Protein 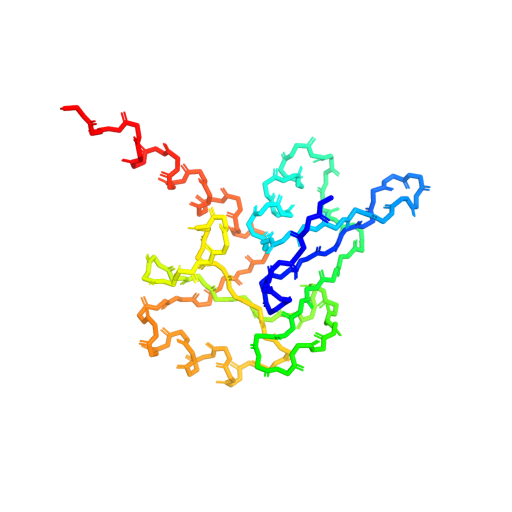AF-A0A1G1JQ85-F1 (afdb_monomer_lite)

Sequence (115 aa):
MIIAEPRFSASLVSGENDVLKFDDIGCAAHYQMNQPGPPERFWVHDFLTEQWVDGKAAFFVYSGNLVTPMGYGLAAFSGRAEAEKFAENEKGRQVSWEETPGILRSKSQLTKGGT

Structure (mmCIF, N/CA/C/O backbone):
data_AF-A0A1G1JQ85-F1
#
_entry.id   AF-A0A1G1JQ85-F1
#
loop_
_atom_site.group_PDB
_atom_site.id
_atom_site.type_symbol
_atom_site.label_atom_id
_atom_site.label_alt_id
_atom_site.label_comp_id
_atom_site.label_asym_id
_atom_site.label_entity_id
_atom_site.label_seq_id
_atom_site.pdbx_PDB_ins_code
_atom_site.Cartn_x
_atom_site.Cartn_y
_atom_site.Cartn_z
_atom_site.occupancy
_atom_site.B_iso_or_equiv
_atom_site.auth_seq_id
_atom_site.auth_comp_id
_atom_site.auth_asym_id
_atom_site.auth_atom_id
_atom_site.pdbx_PDB_model_num
ATOM 1 N N . MET A 1 1 ? 15.959 -10.855 4.508 1.00 62.56 1 MET A N 1
ATOM 2 C CA . MET A 1 1 ? 14.836 -10.062 5.045 1.00 62.56 1 MET A CA 1
ATOM 3 C C . MET A 1 1 ? 13.925 -10.989 5.830 1.00 62.56 1 MET A C 1
ATOM 5 O O . MET A 1 1 ? 13.688 -12.090 5.348 1.00 62.56 1 MET A O 1
ATOM 9 N N . ILE A 1 2 ? 13.492 -10.595 7.029 1.00 81.75 2 ILE A N 1
ATOM 10 C CA . ILE A 1 2 ? 12.559 -11.373 7.859 1.00 81.75 2 ILE A CA 1
ATOM 11 C C . ILE A 1 2 ? 11.190 -10.705 7.737 1.00 81.75 2 ILE A C 1
ATOM 13 O O . ILE A 1 2 ? 11.097 -9.501 7.933 1.00 81.75 2 ILE A O 1
ATOM 17 N N . ILE A 1 3 ? 10.153 -11.472 7.405 1.00 82.75 3 ILE A N 1
ATOM 18 C CA . ILE A 1 3 ? 8.767 -10.993 7.406 1.00 82.75 3 ILE A CA 1
ATOM 19 C C . ILE A 1 3 ? 8.162 -11.408 8.745 1.00 82.75 3 ILE A C 1
ATOM 21 O O . ILE A 1 3 ? 7.927 -12.595 8.965 1.00 82.75 3 ILE A O 1
ATOM 25 N N . ALA A 1 4 ? 7.978 -10.446 9.648 1.00 84.06 4 ALA A N 1
ATOM 26 C CA . ALA A 1 4 ? 7.406 -10.696 10.971 1.00 84.06 4 ALA A CA 1
ATOM 27 C C . ALA A 1 4 ? 5.870 -10.746 10.940 1.00 84.06 4 ALA A C 1
ATOM 29 O O . ALA A 1 4 ? 5.267 -11.537 11.659 1.00 84.06 4 ALA A O 1
ATOM 30 N N . GLU A 1 5 ? 5.248 -9.936 10.078 1.00 91.94 5 GLU A N 1
ATOM 31 C CA . GLU A 1 5 ? 3.793 -9.807 9.969 1.00 91.94 5 GLU A CA 1
ATOM 32 C C . GLU A 1 5 ? 3.360 -9.917 8.498 1.00 91.94 5 GLU A C 1
ATOM 34 O O . GLU A 1 5 ? 3.354 -8.919 7.771 1.00 91.94 5 GLU A O 1
ATOM 39 N N . PRO A 1 6 ? 2.998 -11.126 8.027 1.00 93.19 6 PRO A N 1
ATOM 40 C CA . PRO A 1 6 ? 2.695 -11.377 6.619 1.00 93.19 6 PRO A CA 1
ATOM 41 C C . PRO A 1 6 ? 1.617 -10.463 6.039 1.00 93.19 6 PRO A C 1
ATOM 43 O O . PRO A 1 6 ? 1.761 -10.029 4.904 1.00 93.19 6 PRO A O 1
ATOM 46 N N . ARG A 1 7 ? 0.601 -10.091 6.827 1.00 96.56 7 ARG A N 1
ATOM 47 C CA . ARG A 1 7 ? -0.510 -9.198 6.437 1.00 96.56 7 ARG A CA 1
ATOM 48 C C . ARG A 1 7 ? -0.103 -7.809 5.932 1.00 96.56 7 ARG A C 1
ATOM 50 O O . ARG A 1 7 ? -0.906 -7.140 5.293 1.00 96.56 7 ARG A O 1
ATOM 57 N N . PHE A 1 8 ? 1.117 -7.368 6.236 1.00 97.06 8 PHE A N 1
ATOM 58 C CA . PHE A 1 8 ? 1.677 -6.106 5.745 1.00 97.06 8 PHE A CA 1
ATOM 59 C C . PHE A 1 8 ? 2.727 -6.312 4.667 1.00 97.06 8 PHE A C 1
ATOM 61 O O . PHE A 1 8 ? 3.246 -5.341 4.132 1.00 97.06 8 PHE A O 1
ATOM 68 N N . SER A 1 9 ? 3.069 -7.553 4.350 1.00 96.44 9 SER A N 1
ATOM 69 C CA . SER A 1 9 ? 4.135 -7.836 3.409 1.00 96.44 9 SER A CA 1
ATOM 70 C C . SER A 1 9 ? 3.677 -7.664 1.965 1.00 96.44 9 SER A C 1
ATOM 72 O O . SER A 1 9 ? 2.503 -7.806 1.607 1.00 96.44 9 SER A O 1
ATOM 74 N N . ALA A 1 10 ? 4.649 -7.340 1.126 1.00 97.06 10 ALA A N 1
ATOM 75 C CA . ALA A 1 10 ? 4.459 -7.119 -0.291 1.00 97.06 10 ALA A CA 1
ATOM 76 C C . ALA A 1 10 ? 5.585 -7.784 -1.076 1.00 97.06 10 ALA A C 1
ATOM 78 O O . ALA A 1 10 ? 6.675 -8.049 -0.563 1.00 97.06 10 ALA A O 1
ATOM 79 N N . SER A 1 11 ? 5.334 -8.040 -2.349 1.00 96.38 11 SER A N 1
ATOM 80 C CA . SER A 1 11 ? 6.325 -8.552 -3.276 1.00 96.38 11 SER A CA 1
ATOM 81 C C . SER A 1 11 ? 6.200 -7.850 -4.616 1.00 96.38 11 SER A C 1
ATOM 83 O O . SER A 1 11 ? 5.095 -7.606 -5.087 1.00 96.38 11 SER A O 1
ATOM 85 N N . LEU A 1 12 ? 7.332 -7.528 -5.232 1.00 94.25 12 LEU A N 1
ATOM 86 C CA . LEU A 1 12 ? 7.405 -6.928 -6.561 1.00 94.25 12 LEU A CA 1
ATOM 87 C C . LEU A 1 12 ? 8.295 -7.775 -7.456 1.00 94.25 12 LEU A C 1
ATOM 89 O O . LEU A 1 12 ? 9.297 -8.322 -6.996 1.00 94.25 12 LEU A O 1
ATOM 93 N N . VAL A 1 13 ? 7.959 -7.829 -8.742 1.00 90.88 13 VAL A N 1
ATOM 94 C CA . VAL A 1 13 ? 8.888 -8.309 -9.765 1.00 90.88 13 VAL A CA 1
ATOM 95 C C . VAL A 1 13 ? 9.687 -7.121 -10.279 1.00 90.88 13 VAL A C 1
ATOM 97 O O . VAL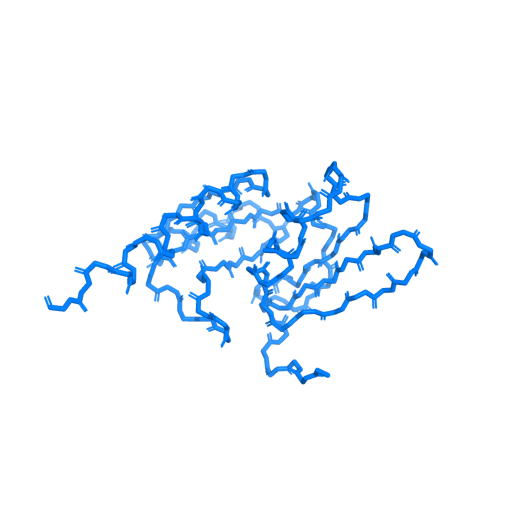 A 1 13 ? 9.106 -6.170 -10.802 1.00 90.88 13 VAL A O 1
ATOM 100 N N . SER A 1 14 ? 11.008 -7.172 -10.145 1.00 82.44 14 SER A N 1
ATOM 101 C CA . SER A 1 14 ? 11.914 -6.194 -10.749 1.00 82.44 14 SER A CA 1
ATOM 102 C C . SER A 1 14 ? 12.496 -6.730 -12.053 1.00 82.44 14 SER A C 1
ATOM 104 O O . SER A 1 14 ? 12.837 -7.909 -12.111 1.00 82.44 14 SER A O 1
ATOM 106 N N . GLY A 1 15 ? 12.657 -5.852 -13.052 1.00 75.06 15 GLY A N 1
ATOM 107 C CA . GLY A 1 15 ? 13.454 -6.056 -14.273 1.00 75.06 15 GLY A CA 1
ATOM 108 C C . GLY A 1 15 ? 13.559 -7.508 -14.751 1.00 75.06 15 GLY A C 1
ATOM 109 O O . GLY A 1 15 ? 12.634 -8.035 -15.362 1.00 75.06 15 GLY A O 1
ATOM 110 N N . GLU A 1 16 ? 14.686 -8.154 -14.442 1.00 68.50 16 GLU A N 1
ATOM 111 C CA . GLU A 1 16 ? 15.088 -9.507 -14.869 1.00 68.50 16 GLU A CA 1
ATOM 112 C C . GLU A 1 16 ? 14.290 -10.668 -14.224 1.00 68.50 16 GLU A C 1
ATOM 114 O O . GLU A 1 16 ? 14.811 -11.763 -14.042 1.00 68.50 16 GLU A O 1
ATOM 119 N N . ASN A 1 17 ? 13.004 -10.469 -13.917 1.00 77.75 17 ASN A N 1
ATOM 120 C CA . ASN A 1 17 ? 12.116 -11.422 -13.228 1.00 77.75 17 ASN A CA 1
ATOM 121 C C . ASN A 1 17 ? 12.504 -11.768 -11.781 1.00 77.75 17 ASN A C 1
ATOM 123 O O . ASN A 1 17 ? 11.955 -12.717 -11.212 1.00 77.75 17 ASN A O 1
ATOM 127 N N . ASP A 1 18 ? 13.377 -10.983 -11.158 1.00 88.50 18 ASP A N 1
ATOM 128 C CA . ASP A 1 18 ? 13.698 -11.166 -9.749 1.00 88.50 18 ASP A CA 1
ATOM 129 C C . ASP A 1 18 ? 12.514 -10.770 -8.867 1.00 88.50 18 ASP A C 1
ATOM 131 O O . ASP A 1 18 ? 11.910 -9.704 -9.017 1.00 88.50 18 ASP A O 1
ATOM 135 N N . VAL A 1 19 ? 12.182 -11.655 -7.927 1.00 91.81 19 VAL A N 1
ATOM 136 C CA . VAL A 1 19 ? 11.097 -11.452 -6.966 1.00 91.81 19 VAL A CA 1
ATOM 137 C C . VAL A 1 19 ? 11.669 -10.830 -5.701 1.00 91.81 19 VAL A C 1
ATOM 139 O O . VAL A 1 19 ? 12.299 -11.499 -4.878 1.00 91.81 19 VAL A O 1
ATOM 142 N N . LEU A 1 20 ? 11.402 -9.543 -5.523 1.00 94.25 20 LEU A N 1
ATOM 143 C CA . LEU A 1 20 ? 11.714 -8.807 -4.308 1.00 94.25 20 LEU A CA 1
ATOM 144 C C . LEU A 1 20 ? 10.584 -8.996 -3.296 1.00 94.25 20 LEU A C 1
ATOM 146 O O . LEU A 1 20 ? 9.405 -8.998 -3.656 1.00 94.25 20 LEU A O 1
ATOM 150 N N . LYS A 1 21 ? 10.940 -9.155 -2.021 1.00 95.25 21 LYS A N 1
ATOM 151 C CA . LYS A 1 21 ? 9.996 -9.288 -0.905 1.00 95.25 21 LYS A CA 1
ATOM 152 C C . LYS A 1 21 ? 10.244 -8.179 0.101 1.00 95.25 21 LYS A C 1
ATOM 154 O O . LYS A 1 21 ? 11.395 -7.847 0.370 1.00 95.25 21 LYS A O 1
ATOM 159 N N . PHE A 1 22 ? 9.164 -7.669 0.666 1.00 95.56 22 PHE A N 1
ATOM 160 C CA . PHE A 1 22 ? 9.139 -6.560 1.604 1.00 95.56 22 PHE A CA 1
ATOM 161 C C . PHE A 1 22 ? 8.277 -6.964 2.797 1.00 95.56 22 PHE A C 1
ATOM 163 O O . PHE A 1 22 ? 7.248 -7.608 2.622 1.00 95.56 22 PHE A O 1
ATOM 170 N N . ASP A 1 23 ? 8.694 -6.601 4.002 1.00 94.44 23 ASP A N 1
ATOM 171 C CA . ASP A 1 23 ? 7.956 -6.830 5.250 1.00 94.44 23 ASP A CA 1
ATOM 172 C C . ASP A 1 23 ? 6.826 -5.817 5.475 1.00 94.44 23 ASP A C 1
ATOM 174 O O . ASP A 1 23 ? 5.989 -6.025 6.348 1.00 94.44 23 ASP A O 1
ATOM 178 N N . ASP A 1 24 ? 6.788 -4.757 4.667 1.00 96.12 24 ASP A N 1
ATOM 179 C CA . ASP A 1 24 ? 5.806 -3.682 4.722 1.00 96.12 24 ASP A CA 1
ATOM 180 C C . ASP A 1 24 ? 5.455 -3.194 3.300 1.00 96.12 24 ASP A C 1
ATOM 182 O O . ASP A 1 24 ? 6.338 -2.980 2.460 1.00 96.12 24 ASP A O 1
ATOM 186 N N . ILE A 1 25 ? 4.167 -2.977 3.021 1.00 96.88 25 ILE A N 1
ATOM 187 C CA . ILE A 1 25 ? 3.659 -2.435 1.750 1.00 96.88 25 ILE A CA 1
ATOM 188 C C . ILE A 1 25 ? 4.300 -1.073 1.447 1.00 96.88 25 ILE A C 1
ATOM 190 O O . ILE A 1 25 ? 4.595 -0.760 0.292 1.00 96.88 25 ILE A O 1
ATOM 194 N N . GLY A 1 26 ? 4.570 -0.262 2.469 1.00 95.25 26 GLY A N 1
ATOM 195 C CA . GLY A 1 26 ? 5.229 1.024 2.297 1.00 95.25 26 GLY A CA 1
ATOM 196 C C . GLY A 1 26 ? 6.685 0.909 1.843 1.00 95.25 26 GLY A C 1
ATOM 197 O O . GLY A 1 26 ? 7.132 1.751 1.066 1.00 95.25 26 GLY A O 1
ATOM 198 N N . CYS A 1 27 ? 7.407 -0.150 2.228 1.00 94.75 27 CYS A N 1
ATOM 199 C CA . CYS A 1 27 ? 8.747 -0.432 1.697 1.00 94.75 27 CYS A CA 1
ATOM 200 C C . CYS A 1 27 ? 8.694 -0.738 0.197 1.00 94.75 27 CYS A C 1
ATOM 202 O O . CYS A 1 27 ? 9.498 -0.212 -0.573 1.00 94.75 27 CYS A O 1
ATOM 204 N N . ALA A 1 28 ? 7.719 -1.547 -0.220 1.00 94.88 28 ALA A N 1
ATOM 205 C CA . ALA A 1 28 ? 7.458 -1.867 -1.620 1.00 94.88 28 ALA A CA 1
ATOM 206 C C . ALA A 1 28 ? 7.128 -0.606 -2.443 1.00 94.88 28 ALA A C 1
ATOM 208 O O . ALA A 1 28 ? 7.742 -0.358 -3.484 1.00 94.88 28 ALA A O 1
ATOM 209 N N . ALA A 1 29 ? 6.221 0.237 -1.944 1.00 94.50 29 ALA A N 1
ATOM 210 C CA . ALA A 1 29 ? 5.883 1.509 -2.577 1.00 94.50 29 ALA A CA 1
ATOM 211 C C . ALA A 1 29 ? 7.092 2.461 -2.639 1.00 94.50 29 ALA A C 1
ATOM 213 O O . ALA A 1 29 ? 7.355 3.063 -3.679 1.00 94.50 29 ALA A O 1
ATOM 214 N N . HIS A 1 30 ? 7.882 2.554 -1.563 1.00 93.62 30 HIS A N 1
ATOM 215 C CA . HIS A 1 30 ? 9.091 3.378 -1.527 1.00 93.62 30 HIS A CA 1
ATOM 216 C C . HIS A 1 30 ? 10.153 2.909 -2.528 1.00 93.62 30 HIS A C 1
ATOM 218 O O . HIS A 1 30 ? 10.769 3.729 -3.209 1.00 93.62 30 HIS A O 1
ATOM 224 N N . TYR A 1 31 ? 10.356 1.595 -2.650 1.00 92.69 31 TYR A N 1
ATOM 225 C CA . TYR A 1 31 ? 11.243 1.017 -3.655 1.00 92.69 31 TYR A CA 1
ATOM 226 C C . TYR A 1 31 ? 10.789 1.398 -5.070 1.00 92.69 31 TYR A C 1
ATOM 228 O O . TYR A 1 31 ? 11.594 1.909 -5.853 1.00 92.69 31 TYR A O 1
ATOM 236 N N . GLN A 1 32 ? 9.495 1.235 -5.367 1.00 91.94 32 GLN A N 1
ATOM 237 C CA . GLN A 1 32 ? 8.920 1.532 -6.679 1.00 91.94 32 GLN A CA 1
ATOM 238 C C . GLN A 1 32 ? 9.080 3.002 -7.092 1.00 91.94 32 GLN A C 1
ATOM 240 O O . GLN A 1 32 ? 9.247 3.284 -8.274 1.00 91.94 32 GLN A O 1
ATOM 245 N N . MET A 1 33 ? 9.092 3.947 -6.145 1.00 90.38 33 MET A N 1
ATOM 246 C CA . MET A 1 33 ? 9.308 5.374 -6.439 1.00 90.38 33 MET A CA 1
ATOM 247 C C . MET A 1 33 ? 10.651 5.678 -7.116 1.00 90.38 33 MET A C 1
ATOM 249 O O . MET A 1 33 ? 10.790 6.737 -7.727 1.00 90.38 33 MET A O 1
ATOM 253 N N . ASN A 1 34 ? 11.636 4.789 -6.973 1.00 89.94 34 ASN A N 1
ATOM 254 C CA . ASN A 1 34 ? 12.965 4.926 -7.569 1.00 89.94 34 ASN A CA 1
ATOM 255 C C . ASN A 1 34 ? 13.129 4.083 -8.845 1.00 89.94 34 ASN A C 1
ATOM 257 O O . ASN A 1 34 ? 14.225 4.027 -9.398 1.00 89.94 34 ASN A O 1
ATOM 261 N N . GLN A 1 35 ? 12.061 3.422 -9.299 1.00 90.12 35 GLN A N 1
ATOM 262 C CA . GLN A 1 35 ? 12.037 2.626 -10.522 1.00 90.12 35 GLN A CA 1
ATOM 263 C C . GLN A 1 35 ? 11.318 3.387 -11.648 1.00 90.12 35 GLN A C 1
ATOM 265 O O . GLN A 1 35 ? 10.441 4.214 -11.383 1.00 90.12 35 GLN A O 1
ATOM 270 N N . PRO A 1 36 ? 11.669 3.135 -12.919 1.00 87.62 36 PRO A N 1
ATOM 271 C CA . PRO A 1 36 ? 10.941 3.705 -14.044 1.00 87.62 36 PRO A CA 1
ATOM 272 C C . PRO A 1 36 ? 9.538 3.089 -14.157 1.00 87.62 36 PRO A C 1
ATOM 274 O O . PRO A 1 36 ? 9.385 1.872 -14.208 1.00 87.62 36 PRO A O 1
ATOM 277 N N . GLY A 1 37 ? 8.517 3.942 -14.266 1.00 87.12 37 GLY A N 1
ATOM 278 C CA . GLY A 1 37 ? 7.134 3.517 -14.500 1.00 87.12 37 GLY A CA 1
ATOM 279 C C . GLY A 1 37 ? 6.447 2.852 -13.294 1.00 87.12 37 GLY A C 1
ATOM 280 O O . GLY A 1 37 ? 6.993 2.825 -12.190 1.00 87.12 37 GLY A O 1
ATOM 281 N N . PRO A 1 38 ? 5.205 2.365 -13.474 1.00 86.69 38 PRO A N 1
ATOM 282 C CA . PRO A 1 38 ? 4.493 1.581 -12.468 1.00 86.69 38 PRO A CA 1
ATOM 283 C C . PRO A 1 38 ? 5.016 0.133 -12.410 1.00 86.69 38 PRO A C 1
ATOM 285 O O . PRO A 1 38 ? 5.597 -0.351 -13.383 1.00 86.69 38 PRO A O 1
ATOM 288 N N . PRO A 1 39 ? 4.777 -0.595 -11.307 1.00 89.00 39 PRO A N 1
ATOM 289 C CA . PRO A 1 39 ? 5.183 -1.989 -11.209 1.00 89.00 39 PRO A CA 1
ATOM 290 C C . PRO A 1 39 ? 4.399 -2.849 -12.203 1.00 89.00 39 PRO A C 1
ATOM 292 O O . PRO A 1 39 ? 3.165 -2.829 -12.234 1.00 89.00 39 PRO A O 1
ATOM 295 N N . GLU A 1 40 ? 5.107 -3.651 -13.000 1.00 87.50 40 GLU A N 1
ATOM 296 C CA . GLU A 1 40 ? 4.455 -4.559 -13.948 1.00 87.50 40 GLU A CA 1
ATOM 297 C C . GLU A 1 40 ? 3.650 -5.638 -13.226 1.00 87.50 40 GLU A C 1
ATOM 299 O O . GLU A 1 40 ? 2.508 -5.915 -13.602 1.00 87.50 40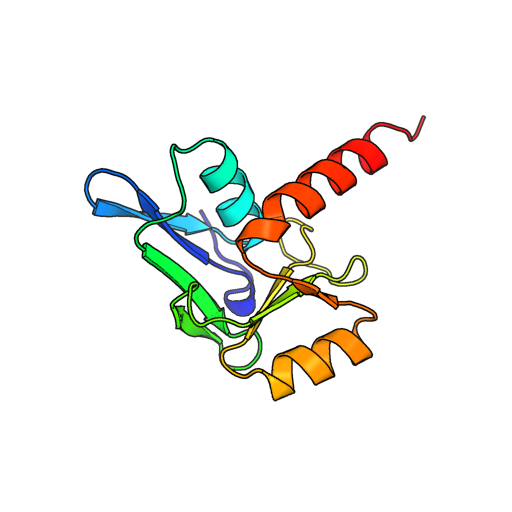 GLU A O 1
ATOM 304 N N . ARG A 1 41 ? 4.238 -6.225 -12.179 1.00 92.25 41 ARG A N 1
ATOM 305 C CA . ARG A 1 41 ? 3.646 -7.270 -11.344 1.00 92.25 41 ARG A CA 1
ATOM 306 C C . ARG A 1 41 ? 4.061 -7.065 -9.897 1.00 92.25 41 ARG A C 1
ATOM 308 O O . ARG A 1 41 ? 5.250 -6.953 -9.593 1.00 92.25 41 ARG A O 1
ATOM 315 N N . PHE A 1 42 ? 3.073 -7.039 -9.019 1.00 96.19 42 PHE A N 1
ATOM 316 C CA . PHE A 1 42 ? 3.284 -6.995 -7.587 1.00 96.19 42 PHE A CA 1
ATOM 317 C C . PHE A 1 42 ? 2.118 -7.664 -6.875 1.00 96.19 42 PHE A C 1
ATOM 319 O O . PHE A 1 42 ? 0.998 -7.704 -7.384 1.00 96.19 42 PHE A O 1
ATOM 326 N N . TRP A 1 43 ? 2.405 -8.189 -5.695 1.00 97.75 43 TRP A N 1
ATOM 327 C CA . TRP A 1 43 ? 1.432 -8.825 -4.832 1.00 97.75 43 TRP A CA 1
ATOM 328 C C . TRP A 1 43 ? 1.550 -8.264 -3.434 1.00 97.75 43 TRP A C 1
ATOM 330 O O . TRP A 1 43 ? 2.625 -7.870 -2.981 1.00 97.75 43 TRP A O 1
ATOM 340 N N . VAL A 1 44 ? 0.426 -8.260 -2.748 1.00 98.12 44 VAL A N 1
ATOM 341 C CA . VAL A 1 44 ? 0.313 -7.854 -1.354 1.00 98.12 44 VAL A CA 1
ATOM 342 C C . VAL A 1 44 ? -0.491 -8.905 -0.625 1.00 98.12 44 VAL A C 1
ATOM 344 O O . VAL A 1 44 ? -1.326 -9.582 -1.228 1.00 98.12 44 VAL A O 1
ATOM 347 N N . HIS A 1 45 ? -0.227 -9.077 0.658 1.00 98.38 45 HIS A N 1
ATOM 348 C CA . HIS A 1 45 ? -1.098 -9.907 1.467 1.00 98.38 45 HIS A CA 1
ATOM 349 C C . HIS A 1 45 ? -2.383 -9.160 1.814 1.00 98.38 45 HIS A C 1
ATOM 351 O O . HIS A 1 45 ? -2.362 -7.989 2.186 1.00 98.38 45 HIS A O 1
ATOM 357 N N . ASP A 1 46 ? -3.502 -9.867 1.712 1.00 98.25 46 ASP A N 1
ATOM 358 C CA . ASP A 1 46 ? -4.762 -9.433 2.295 1.00 98.25 46 ASP A CA 1
ATOM 359 C C . ASP A 1 46 ? -4.628 -9.357 3.820 1.00 98.25 46 ASP A C 1
ATOM 361 O O . ASP A 1 46 ? -4.148 -10.290 4.470 1.00 98.25 46 ASP A O 1
ATOM 365 N N . PHE A 1 47 ? -5.074 -8.244 4.391 1.00 98.00 47 PHE A N 1
ATOM 366 C CA . PHE A 1 47 ? -4.875 -7.926 5.797 1.00 98.00 47 PHE A CA 1
ATOM 367 C C . PHE A 1 47 ? -5.576 -8.909 6.749 1.00 98.00 47 PHE A C 1
ATOM 369 O O . PHE A 1 47 ? -5.121 -9.111 7.876 1.00 98.00 47 PHE A O 1
ATOM 376 N N . LEU A 1 48 ? -6.688 -9.514 6.315 1.00 96.88 48 LEU A N 1
ATOM 377 C CA . LEU A 1 48 ? -7.517 -10.389 7.146 1.00 96.88 48 LEU A CA 1
ATOM 378 C C . LEU A 1 48 ? -7.165 -11.864 6.965 1.00 96.88 48 LEU A C 1
ATOM 380 O O . LEU A 1 48 ? -7.135 -12.621 7.933 1.00 96.88 48 LEU A O 1
ATOM 384 N N . THR A 1 49 ? -6.947 -12.276 5.721 1.00 97.25 49 THR A N 1
ATOM 385 C CA . THR A 1 49 ? -6.799 -13.685 5.337 1.00 97.25 49 THR A CA 1
ATOM 386 C C . THR A 1 49 ? -5.352 -14.104 5.132 1.00 97.25 49 THR A C 1
ATOM 388 O O . THR A 1 49 ? -5.081 -15.300 5.030 1.00 97.25 49 THR A O 1
ATOM 391 N N . GLU A 1 50 ? -4.433 -13.140 5.032 1.00 96.56 50 GLU A N 1
ATOM 392 C CA . GLU A 1 50 ? -3.025 -13.369 4.709 1.00 96.56 50 GLU A CA 1
ATOM 393 C C . GLU A 1 50 ? -2.850 -14.162 3.399 1.00 96.56 50 GLU A C 1
ATOM 395 O O . GLU A 1 50 ? -1.841 -14.831 3.193 1.00 96.56 50 GLU A O 1
ATOM 400 N N . GLN A 1 51 ? -3.803 -14.075 2.469 1.00 97.19 51 GLN A N 1
ATOM 401 C CA . GLN A 1 51 ? -3.650 -14.604 1.113 1.00 97.19 51 GLN A CA 1
ATOM 402 C C . GLN A 1 51 ? -2.950 -13.587 0.215 1.00 97.19 51 GLN A C 1
ATOM 404 O O . GLN A 1 51 ? -3.113 -12.382 0.391 1.00 97.19 51 GLN A O 1
ATOM 409 N N . TRP A 1 52 ? -2.197 -14.069 -0.772 1.00 97.12 52 TRP A N 1
ATOM 410 C CA . TRP A 1 52 ? -1.622 -13.200 -1.795 1.00 97.12 52 TRP A CA 1
ATOM 411 C C . TRP A 1 52 ? -2.712 -12.671 -2.726 1.00 97.12 52 TRP A C 1
ATOM 413 O O . TRP A 1 52 ? -3.482 -13.440 -3.301 1.00 97.12 52 TRP A O 1
ATOM 423 N N . VAL A 1 53 ? -2.728 -11.357 -2.913 1.00 97.81 53 VAL A N 1
ATOM 424 C CA . VAL A 1 53 ? -3.635 -10.635 -3.807 1.00 97.81 53 VAL A CA 1
ATOM 425 C C . VAL A 1 53 ? -2.799 -9.914 -4.854 1.00 97.81 53 VAL A C 1
ATOM 427 O O . VAL A 1 53 ? -1.740 -9.369 -4.534 1.00 97.81 53 VAL A O 1
ATOM 430 N N . ASP A 1 54 ? -3.256 -9.913 -6.109 1.00 97.31 54 ASP A N 1
ATOM 431 C CA . ASP A 1 54 ? -2.678 -9.040 -7.134 1.00 97.31 54 ASP A CA 1
ATOM 432 C C . ASP A 1 54 ? -2.822 -7.590 -6.668 1.00 97.31 54 ASP A C 1
ATOM 434 O O . ASP A 1 54 ? -3.931 -7.107 -6.429 1.00 97.31 54 ASP A O 1
ATOM 438 N N . GLY A 1 55 ? -1.699 -6.892 -6.527 1.00 96.25 55 GLY A N 1
ATOM 439 C CA . GLY A 1 55 ? -1.689 -5.538 -6.001 1.00 96.25 55 GLY A CA 1
ATOM 440 C C . GLY A 1 55 ? -2.464 -4.539 -6.864 1.00 96.25 55 GLY A C 1
ATOM 441 O O . GLY A 1 55 ? -2.927 -3.531 -6.340 1.00 96.25 55 GLY A O 1
ATOM 442 N N . LYS A 1 56 ? -2.680 -4.825 -8.157 1.00 94.88 56 LYS A N 1
ATOM 443 C CA . LYS A 1 56 ? -3.534 -4.006 -9.036 1.00 94.88 56 LYS A CA 1
ATOM 444 C C . LYS A 1 56 ? -5.026 -4.196 -8.766 1.00 94.88 56 LYS A C 1
ATOM 446 O O . LYS A 1 56 ? -5.817 -3.328 -9.120 1.00 94.88 56 LYS A O 1
ATOM 451 N N . ALA A 1 57 ? -5.411 -5.331 -8.185 1.00 96.19 57 ALA A N 1
ATOM 452 C CA . ALA A 1 57 ? -6.790 -5.651 -7.823 1.00 96.19 57 ALA A CA 1
ATOM 453 C C . ALA A 1 57 ? -7.090 -5.396 -6.335 1.00 96.19 57 ALA A C 1
ATOM 455 O O . ALA A 1 57 ? -8.248 -5.460 -5.928 1.00 96.19 57 ALA A O 1
ATOM 456 N N . ALA A 1 58 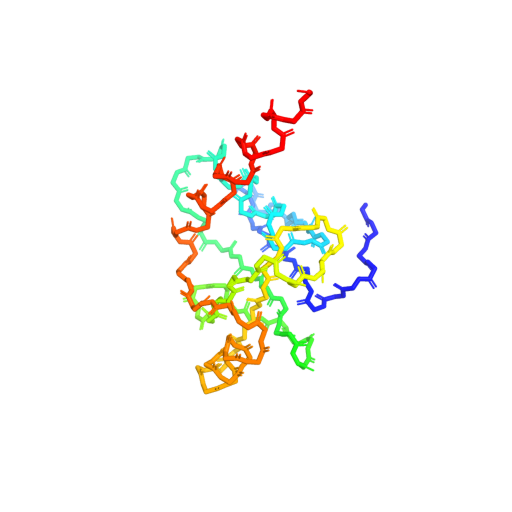? -6.061 -5.132 -5.528 1.00 97.75 58 ALA A N 1
ATOM 457 C CA . ALA A 1 58 ? -6.198 -4.879 -4.104 1.00 97.75 58 ALA A CA 1
ATOM 458 C C . ALA A 1 58 ? -6.756 -3.477 -3.810 1.00 97.75 58 ALA A C 1
ATOM 460 O O . ALA A 1 58 ? -6.487 -2.501 -4.512 1.00 97.75 58 ALA A O 1
ATOM 461 N N . PHE A 1 59 ? -7.489 -3.373 -2.707 1.00 98.12 59 PHE A N 1
ATOM 462 C CA . PHE A 1 59 ? -7.945 -2.123 -2.115 1.00 98.12 59 PHE A CA 1
ATOM 463 C C . PHE A 1 59 ? -6.994 -1.738 -0.983 1.00 98.12 59 PHE A C 1
ATOM 465 O O . PHE A 1 59 ? -6.828 -2.500 -0.029 1.00 98.12 59 PHE A O 1
ATOM 472 N N . PHE A 1 60 ? -6.371 -0.563 -1.068 1.00 98.00 60 PHE A N 1
ATOM 473 C CA . PHE A 1 60 ? -5.438 -0.098 -0.044 1.00 98.00 60 PHE A CA 1
ATOM 474 C C . PHE A 1 60 ? -6.109 0.879 0.907 1.00 98.00 60 PHE A C 1
ATOM 476 O O . PHE A 1 60 ? -6.879 1.750 0.498 1.00 98.00 60 PHE A O 1
ATOM 483 N N . VAL A 1 61 ? -5.764 0.768 2.184 1.00 98.19 61 VAL A N 1
ATOM 484 C CA . VAL A 1 61 ? -6.147 1.723 3.219 1.00 98.19 61 VAL A CA 1
ATOM 485 C C . VAL A 1 61 ? -4.887 2.304 3.826 1.00 98.19 61 VAL A C 1
ATOM 487 O O . VAL A 1 61 ? -3.986 1.572 4.230 1.00 98.19 61 VAL A O 1
ATOM 490 N N . TYR A 1 62 ? -4.851 3.628 3.916 1.00 97.56 62 TYR A N 1
ATOM 491 C CA . TYR A 1 62 ? -3.862 4.345 4.701 1.00 97.56 62 TYR A CA 1
ATOM 492 C C . TYR A 1 62 ? -4.491 4.864 5.992 1.00 97.56 62 TYR A C 1
ATOM 494 O O . TYR A 1 62 ? -5.522 5.540 5.951 1.00 97.56 62 TYR A O 1
ATOM 502 N N . SER A 1 63 ? -3.834 4.624 7.124 1.00 96.19 63 SER A N 1
ATOM 503 C CA . SER A 1 63 ? -4.129 5.304 8.384 1.00 96.19 63 SER A CA 1
ATOM 504 C C . SER A 1 63 ? -2.842 5.666 9.113 1.00 96.19 63 SER A C 1
ATOM 506 O O . SER A 1 63 ? -1.955 4.836 9.286 1.00 96.19 63 SER A O 1
ATOM 508 N N . GLY A 1 64 ? -2.767 6.901 9.614 1.00 92.69 64 GLY A N 1
ATOM 509 C CA . GLY A 1 64 ? -1.672 7.323 10.491 1.00 92.69 64 GLY A CA 1
ATOM 510 C C . GLY A 1 64 ? -1.695 6.657 11.872 1.00 92.69 64 GLY A C 1
ATOM 511 O O . GLY A 1 64 ? -0.685 6.701 12.568 1.00 92.69 64 GLY A O 1
ATOM 512 N N . ASN A 1 65 ? -2.819 6.044 12.262 1.00 92.31 65 ASN A N 1
ATOM 513 C CA . ASN A 1 65 ? -2.952 5.312 13.526 1.00 92.31 65 ASN A CA 1
ATOM 514 C C . ASN A 1 65 ? -2.530 3.843 13.399 1.00 92.31 65 ASN A C 1
ATOM 516 O O . ASN A 1 65 ? -2.286 3.189 14.411 1.00 92.31 65 ASN A O 1
ATOM 520 N N . LEU A 1 66 ? -2.440 3.332 12.168 1.00 94.94 66 LEU A N 1
ATOM 521 C CA . LEU A 1 66 ? -2.113 1.941 11.910 1.00 94.94 66 LEU A CA 1
ATOM 522 C C . LEU A 1 66 ? -0.617 1.698 12.131 1.00 94.94 66 LEU A C 1
ATOM 524 O O . LEU A 1 66 ? 0.237 2.200 11.393 1.00 94.94 66 LEU A O 1
ATOM 528 N N . VAL A 1 67 ? -0.303 0.883 13.136 1.00 94.12 67 VAL A N 1
ATOM 529 C CA . VAL A 1 67 ? 1.056 0.394 13.372 1.00 94.12 67 VAL A CA 1
ATOM 530 C C . VAL A 1 67 ? 1.347 -0.734 12.387 1.00 94.12 67 VAL A C 1
ATOM 532 O O . VAL A 1 67 ? 0.572 -1.672 12.247 1.00 94.12 67 VAL A O 1
ATOM 535 N N . THR A 1 68 ? 2.469 -0.609 11.691 1.00 93.62 68 THR A N 1
ATOM 536 C CA . THR A 1 68 ? 2.963 -1.549 10.674 1.00 93.62 68 THR A CA 1
ATOM 537 C C . THR A 1 68 ? 4.455 -1.783 10.927 1.00 93.62 68 THR A C 1
ATOM 539 O O . THR A 1 68 ? 5.072 -0.917 11.562 1.00 93.62 68 THR A O 1
ATOM 542 N N . PRO A 1 69 ? 5.060 -2.895 10.463 1.00 93.06 69 PRO A N 1
ATOM 543 C CA . PRO A 1 69 ? 6.445 -3.251 10.785 1.00 93.06 69 PRO A CA 1
ATOM 544 C C . PRO A 1 69 ? 7.454 -2.133 10.511 1.00 93.06 69 PRO A C 1
ATOM 546 O O . PRO A 1 69 ? 8.344 -1.891 11.325 1.00 93.06 69 PRO A O 1
ATOM 549 N N . MET A 1 70 ? 7.266 -1.398 9.410 1.00 92.56 70 MET A N 1
ATOM 550 C CA . MET A 1 70 ? 8.118 -0.266 9.022 1.00 92.56 70 MET A CA 1
ATOM 551 C C . MET A 1 70 ? 7.423 1.086 9.223 1.00 92.56 70 MET A C 1
ATOM 553 O O . MET A 1 70 ? 7.946 2.149 8.882 1.00 92.56 70 MET A O 1
ATOM 557 N N . GLY A 1 71 ? 6.239 1.057 9.833 1.00 92.56 71 GLY A N 1
ATOM 558 C CA . GLY A 1 71 ? 5.487 2.214 10.276 1.00 92.56 71 GLY A CA 1
ATOM 559 C C . GLY A 1 71 ? 4.767 2.966 9.163 1.00 92.56 71 GLY A C 1
ATOM 560 O O . GLY A 1 71 ? 4.241 4.036 9.436 1.00 92.56 71 GLY A O 1
ATOM 561 N N . TYR A 1 72 ? 4.720 2.496 7.920 1.00 94.00 72 TYR A N 1
ATOM 562 C CA . TYR A 1 72 ? 4.118 3.266 6.827 1.00 94.00 72 TYR A CA 1
ATOM 563 C C . TYR A 1 72 ? 2.592 3.393 6.890 1.00 94.00 72 TYR A C 1
ATOM 565 O O . TYR A 1 72 ? 2.050 4.308 6.272 1.00 94.00 72 TYR A O 1
ATOM 573 N N . GLY A 1 73 ? 1.915 2.550 7.671 1.00 95.94 73 GLY A N 1
ATOM 574 C CA . GLY A 1 73 ? 0.484 2.692 7.953 1.00 95.94 73 GLY A CA 1
ATOM 575 C C . GLY A 1 73 ? -0.407 2.294 6.779 1.00 95.94 73 GLY A C 1
ATOM 576 O O . GLY A 1 73 ? -1.484 2.863 6.606 1.00 95.94 73 GLY A O 1
ATOM 577 N N . LEU A 1 74 ? 0.053 1.351 5.951 1.00 97.62 74 LEU A N 1
ATOM 578 C CA . LEU A 1 74 ? -0.686 0.813 4.811 1.00 97.62 74 LEU A CA 1
ATOM 579 C C . LEU A 1 74 ? -1.154 -0.617 5.095 1.00 97.62 74 LEU A C 1
ATOM 581 O O . LEU A 1 74 ? -0.378 -1.448 5.557 1.00 97.62 74 LEU A O 1
ATOM 585 N N . ALA A 1 75 ? -2.408 -0.901 4.755 1.00 98.00 75 ALA A N 1
ATOM 586 C CA . ALA A 1 75 ? -2.984 -2.242 4.716 1.00 98.00 75 ALA A CA 1
ATOM 587 C C . ALA A 1 75 ? -3.632 -2.486 3.348 1.00 98.00 75 ALA A C 1
ATOM 589 O O . ALA A 1 75 ? -4.094 -1.539 2.703 1.00 98.00 75 ALA A O 1
ATOM 590 N N . ALA A 1 76 ? -3.676 -3.744 2.914 1.00 98.38 76 ALA A N 1
ATOM 591 C CA . ALA A 1 76 ? -4.296 -4.148 1.658 1.00 98.38 76 ALA A CA 1
ATOM 592 C C . ALA A 1 76 ? -5.427 -5.150 1.894 1.00 98.38 76 ALA A C 1
ATOM 594 O O . ALA A 1 76 ? -5.364 -5.972 2.803 1.00 98.38 76 ALA A O 1
ATOM 595 N N . PHE A 1 77 ? -6.454 -5.093 1.056 1.00 98.50 77 PHE A N 1
ATOM 596 C CA . PHE A 1 77 ? -7.628 -5.952 1.133 1.00 98.50 77 PHE A CA 1
ATOM 597 C C . PHE A 1 77 ? -7.992 -6.456 -0.258 1.00 98.50 77 PHE A C 1
ATOM 599 O O . PHE A 1 77 ? -7.921 -5.726 -1.244 1.00 98.50 77 PHE A O 1
ATOM 606 N N . SER A 1 78 ? -8.429 -7.702 -0.333 1.00 97.81 78 SER A N 1
ATOM 607 C CA . SER A 1 78 ? -9.014 -8.308 -1.530 1.00 97.81 78 SER A CA 1
ATOM 608 C C . SER A 1 78 ? -10.435 -7.804 -1.807 1.00 97.81 78 SER A C 1
ATOM 610 O O . SER A 1 78 ? -10.875 -7.797 -2.955 1.00 97.81 78 SER A O 1
ATOM 612 N N . GLY A 1 79 ? -11.149 -7.363 -0.766 1.00 97.38 79 GLY A N 1
ATOM 613 C CA . GLY A 1 79 ? -12.533 -6.902 -0.835 1.00 97.38 79 GLY A CA 1
ATOM 614 C C . GLY A 1 79 ? -12.702 -5.425 -0.473 1.00 97.38 79 GLY A C 1
ATOM 615 O O . GLY A 1 79 ? -12.110 -4.909 0.477 1.00 97.38 79 GLY A O 1
ATOM 616 N N . ARG A 1 80 ? -13.546 -4.731 -1.247 1.00 96.75 80 ARG A N 1
ATOM 617 C CA . ARG A 1 80 ? -13.835 -3.300 -1.064 1.00 96.75 80 ARG A CA 1
ATOM 618 C C . ARG A 1 80 ? -14.565 -3.015 0.247 1.00 96.75 80 ARG A C 1
ATOM 620 O O . ARG A 1 80 ? -14.259 -2.029 0.9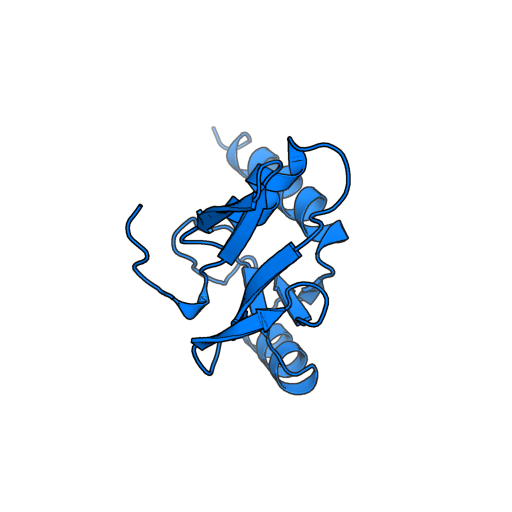07 1.00 96.75 80 ARG A O 1
ATOM 627 N N . ALA A 1 81 ? -15.523 -3.863 0.617 1.00 97.69 81 ALA A N 1
ATOM 628 C CA . ALA A 1 81 ? -16.335 -3.669 1.817 1.00 97.69 81 ALA A CA 1
ATOM 629 C C . ALA A 1 81 ? -15.488 -3.782 3.096 1.00 97.69 81 ALA A C 1
ATOM 631 O O . ALA A 1 81 ? -15.652 -3.005 4.036 1.00 97.69 81 ALA A O 1
ATOM 632 N N . GLU A 1 82 ? -14.543 -4.721 3.117 1.00 98.06 82 GLU A N 1
ATOM 633 C CA . GLU A 1 82 ? -13.589 -4.907 4.207 1.00 98.06 82 GLU A CA 1
ATOM 634 C C . GLU A 1 82 ? -12.648 -3.705 4.321 1.00 98.06 82 GLU A C 1
ATOM 636 O O . GLU A 1 82 ? -12.449 -3.198 5.426 1.00 98.06 82 GLU A O 1
ATOM 641 N N . ALA A 1 83 ? -12.139 -3.204 3.190 1.00 98.00 83 ALA A N 1
ATOM 642 C CA . ALA A 1 83 ? -11.316 -1.997 3.151 1.00 98.00 83 ALA A CA 1
ATOM 643 C C . ALA A 1 83 ? -12.071 -0.763 3.674 1.00 98.00 83 ALA A C 1
ATOM 645 O O . ALA A 1 83 ? -11.527 0.002 4.466 1.00 98.00 83 ALA A O 1
ATOM 646 N N . GLU A 1 84 ? -13.329 -0.576 3.265 1.00 97.81 84 GLU A N 1
ATOM 647 C CA . GLU A 1 84 ? -14.192 0.520 3.730 1.00 97.81 84 GLU A CA 1
ATOM 648 C C . GLU A 1 84 ? -14.385 0.473 5.245 1.00 97.81 84 GLU A C 1
ATOM 650 O O . GLU A 1 84 ? -14.069 1.434 5.948 1.00 97.81 84 GLU A O 1
ATOM 655 N N . LYS A 1 85 ? -14.812 -0.683 5.758 1.00 98.00 85 LYS A N 1
ATOM 656 C CA . LYS A 1 85 ? -15.028 -0.890 7.190 1.00 98.00 85 LYS A CA 1
ATOM 657 C C . LYS A 1 85 ? -13.746 -0.690 7.999 1.00 98.00 85 LYS A C 1
ATOM 659 O O . LYS A 1 85 ? -13.775 -0.124 9.090 1.00 98.00 85 LYS A O 1
ATOM 664 N N . PHE A 1 86 ? -12.616 -1.171 7.489 1.00 97.94 86 PHE A N 1
ATOM 665 C CA . PHE A 1 86 ? -11.330 -1.000 8.152 1.00 97.94 86 PHE A CA 1
ATOM 666 C C . PHE A 1 86 ? -10.890 0.467 8.170 1.00 97.94 86 PHE A C 1
ATOM 668 O O . PHE A 1 86 ? -10.454 0.957 9.210 1.00 97.94 86 PHE A O 1
ATOM 675 N N . ALA A 1 87 ? -11.059 1.190 7.058 1.00 97.56 87 ALA A N 1
ATOM 676 C CA . A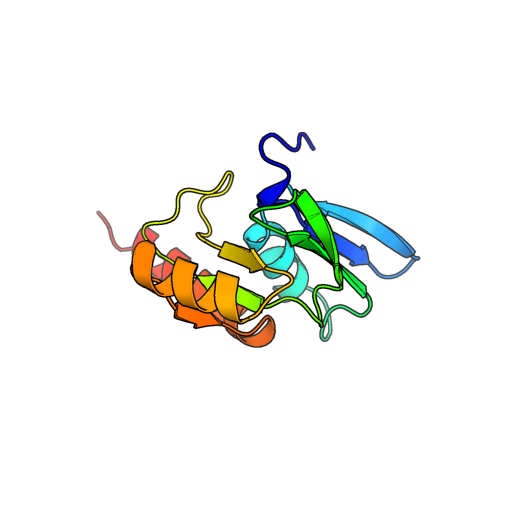LA A 1 87 ? -10.757 2.616 6.985 1.00 97.56 87 ALA A CA 1
ATOM 677 C C . ALA A 1 87 ? -11.565 3.424 8.010 1.00 97.56 87 ALA A C 1
ATOM 679 O O . ALA A 1 87 ? -10.996 4.276 8.687 1.00 97.56 87 ALA A O 1
ATOM 680 N N . GLU A 1 88 ? -12.853 3.128 8.185 1.00 97.00 88 GLU A N 1
ATOM 681 C CA . GLU A 1 88 ? -13.678 3.771 9.214 1.00 97.00 88 GLU A CA 1
ATOM 682 C C . GLU A 1 88 ? -13.146 3.504 10.631 1.00 97.00 88 GLU A C 1
ATOM 684 O O . GLU A 1 88 ? -12.949 4.442 11.408 1.00 97.00 88 GLU A O 1
ATOM 689 N N . ASN A 1 89 ? -12.851 2.240 10.954 1.00 96.81 89 ASN A N 1
ATOM 690 C CA . ASN A 1 89 ? -12.387 1.838 12.285 1.00 96.81 89 ASN A CA 1
ATOM 691 C C . ASN A 1 89 ? -11.022 2.441 12.646 1.00 96.81 89 ASN A C 1
ATOM 693 O O . ASN A 1 89 ? -10.833 2.932 13.759 1.00 96.81 89 ASN A O 1
ATOM 697 N N . GLU A 1 90 ? -10.088 2.454 11.697 1.00 96.00 90 GLU A N 1
ATOM 698 C CA . GLU A 1 90 ? -8.732 2.972 11.903 1.00 96.00 90 GLU A CA 1
ATOM 699 C C . GLU A 1 90 ? -8.631 4.493 11.730 1.00 96.00 90 GLU A C 1
ATOM 701 O O . GLU A 1 90 ? -7.538 5.062 11.837 1.00 96.00 90 GLU A O 1
ATOM 706 N N . LYS A 1 91 ? -9.752 5.178 11.450 1.00 96.38 91 LYS A N 1
ATOM 707 C CA . LYS A 1 91 ? -9.788 6.596 11.043 1.00 96.38 91 LYS A CA 1
ATOM 708 C C . LYS A 1 91 ? -8.850 6.869 9.857 1.00 96.38 91 LYS A C 1
ATOM 710 O O . LYS A 1 91 ? -8.167 7.893 9.801 1.00 96.38 91 LYS A O 1
ATOM 715 N N . GLY A 1 92 ? -8.771 5.899 8.955 1.00 95.62 92 GLY A N 1
ATOM 716 C CA . GLY A 1 92 ? -7.998 5.941 7.729 1.00 95.62 92 GLY A CA 1
ATOM 717 C C . GLY A 1 92 ? -8.824 6.396 6.533 1.00 95.62 92 GLY A C 1
ATOM 718 O O . GLY A 1 92 ? -9.955 6.864 6.647 1.00 95.62 92 GLY A O 1
ATOM 719 N N . ARG A 1 93 ? -8.239 6.232 5.349 1.00 96.31 93 ARG A N 1
ATOM 720 C CA . ARG A 1 93 ? -8.910 6.433 4.065 1.00 96.31 93 ARG A CA 1
ATOM 721 C C . ARG A 1 93 ? -8.451 5.387 3.064 1.00 96.31 93 ARG A C 1
ATOM 723 O O . ARG A 1 93 ? -7.302 4.948 3.117 1.00 96.31 93 ARG A O 1
ATOM 730 N N . GLN A 1 94 ? -9.324 5.044 2.124 1.00 96.50 94 GLN A N 1
ATOM 731 C CA . GLN A 1 94 ? -8.905 4.289 0.949 1.00 96.50 94 GLN A CA 1
ATOM 732 C C . GLN A 1 94 ? -7.964 5.131 0.085 1.00 96.50 94 GLN A C 1
ATOM 734 O O . GLN A 1 94 ? -8.123 6.352 -0.025 1.00 96.50 94 GLN A O 1
ATOM 739 N N . VAL A 1 95 ? -6.972 4.465 -0.493 1.00 95.88 95 VAL A N 1
ATOM 740 C CA . VAL A 1 95 ? -5.949 5.060 -1.351 1.00 95.88 95 VAL A CA 1
ATOM 741 C C . VAL A 1 95 ? -5.697 4.138 -2.533 1.00 95.88 95 VAL A C 1
ATOM 743 O O . VAL A 1 95 ? -5.802 2.920 -2.417 1.00 95.88 95 VAL A O 1
ATOM 746 N N . SER A 1 96 ? -5.370 4.710 -3.681 1.00 93.69 96 SER A N 1
ATOM 747 C CA . SER A 1 96 ? -4.819 3.950 -4.802 1.00 93.69 96 SER A CA 1
ATOM 748 C C . SER A 1 96 ? -3.328 3.674 -4.590 1.00 93.69 96 SER A C 1
ATOM 750 O O . SER A 1 96 ? -2.654 4.364 -3.815 1.00 93.69 96 SER A O 1
ATOM 752 N N . TRP A 1 97 ? -2.786 2.679 -5.297 1.00 93.25 97 TRP A N 1
ATOM 753 C CA . TRP A 1 97 ? -1.345 2.415 -5.288 1.00 93.25 97 TRP A CA 1
ATOM 754 C C . TRP A 1 97 ? -0.552 3.647 -5.754 1.00 93.25 97 TRP A C 1
ATOM 756 O O . TRP A 1 97 ? 0.461 4.010 -5.157 1.00 93.25 97 TRP A O 1
ATOM 766 N N . GLU A 1 98 ? -1.058 4.344 -6.769 1.00 91.06 98 GLU A N 1
ATOM 767 C CA . GLU A 1 98 ? -0.487 5.551 -7.367 1.00 91.06 98 GLU A CA 1
ATOM 768 C C . GLU A 1 98 ? -0.439 6.741 -6.398 1.00 91.06 98 GLU A C 1
ATOM 770 O O . GLU A 1 98 ? 0.415 7.617 -6.537 1.00 91.06 98 GLU A O 1
ATOM 775 N N . GLU A 1 99 ? -1.320 6.778 -5.395 1.00 91.44 99 GLU A N 1
ATOM 776 C CA . GLU A 1 99 ? -1.305 7.795 -4.340 1.00 91.44 99 GLU A CA 1
ATOM 777 C C . GLU A 1 99 ? -0.278 7.508 -3.238 1.00 91.44 99 GLU A C 1
ATOM 779 O O . GLU A 1 99 ? 0.137 8.439 -2.536 1.00 91.44 99 GLU A O 1
ATOM 784 N N . THR A 1 100 ? 0.157 6.250 -3.072 1.00 90.81 100 THR A N 1
ATOM 785 C CA . THR A 1 100 ? 1.072 5.867 -1.984 1.00 90.81 100 THR A CA 1
ATOM 786 C C . THR A 1 100 ? 2.361 6.698 -1.951 1.00 90.81 100 THR A C 1
ATOM 788 O O . THR A 1 100 ? 2.700 7.170 -0.863 1.00 90.81 100 THR A O 1
ATOM 791 N N . PRO A 1 101 ? 3.034 7.050 -3.072 1.00 86.75 101 PRO A N 1
ATOM 792 C CA . PRO A 1 101 ? 4.211 7.919 -3.028 1.00 86.75 101 PRO A CA 1
ATOM 793 C C . PRO A 1 101 ? 3.966 9.283 -2.373 1.00 86.75 101 PRO A C 1
ATOM 795 O O . PRO A 1 101 ? 4.840 9.805 -1.676 1.00 86.75 101 PRO A O 1
ATOM 798 N N . GLY A 1 102 ? 2.787 9.877 -2.584 1.00 87.00 102 GLY A N 1
ATOM 799 C CA . GLY A 1 102 ? 2.432 11.178 -2.010 1.00 87.00 102 GLY A CA 1
ATOM 800 C C . GLY A 1 102 ? 2.305 11.115 -0.488 1.00 87.00 102 GLY A C 1
ATOM 801 O O . GLY A 1 102 ? 2.801 11.990 0.224 1.00 87.00 102 GLY A O 1
ATOM 802 N N . ILE A 1 103 ? 1.724 10.024 0.011 1.00 87.31 103 ILE A N 1
ATOM 803 C CA . ILE A 1 103 ? 1.567 9.741 1.442 1.00 87.31 103 ILE A CA 1
ATOM 804 C C . ILE A 1 103 ? 2.938 9.563 2.105 1.00 87.31 103 ILE A C 1
ATOM 806 O O . ILE A 1 103 ? 3.233 10.199 3.121 1.00 87.31 103 ILE A O 1
ATOM 810 N N . LEU A 1 104 ? 3.811 8.764 1.485 1.00 85.31 104 LEU A N 1
ATOM 811 C CA . LEU A 1 104 ? 5.158 8.485 1.989 1.00 85.31 104 LEU A CA 1
ATOM 812 C C . LEU A 1 104 ? 6.021 9.753 2.085 1.00 85.31 104 LEU A C 1
ATOM 814 O O . LEU A 1 104 ? 6.735 9.956 3.073 1.00 85.31 104 LEU A O 1
ATOM 818 N N . ARG A 1 105 ? 5.930 10.643 1.088 1.00 81.94 105 ARG A N 1
ATOM 819 C CA . ARG A 1 105 ? 6.649 11.930 1.080 1.00 81.94 105 ARG A CA 1
ATOM 820 C C . ARG A 1 105 ? 6.172 12.865 2.190 1.00 81.94 105 ARG A C 1
ATOM 822 O O . ARG A 1 105 ? 7.010 13.444 2.882 1.00 81.94 105 ARG A O 1
ATOM 829 N N . SER A 1 106 ? 4.858 12.968 2.400 1.00 74.56 106 SER A N 1
ATOM 830 C CA . SER A 1 106 ? 4.286 13.806 3.463 1.00 74.56 106 SER A CA 1
ATOM 831 C C . SER A 1 106 ? 4.743 13.356 4.852 1.00 74.56 106 SER A C 1
ATOM 833 O O . SER A 1 106 ? 5.023 14.193 5.710 1.00 74.56 106 SER A O 1
ATOM 835 N N . LYS A 1 107 ? 4.876 12.044 5.080 1.00 67.38 107 LYS A N 1
ATOM 836 C CA . LYS A 1 107 ? 5.337 11.511 6.367 1.00 67.38 107 LYS A CA 1
ATOM 837 C C . LYS A 1 107 ? 6.810 11.831 6.643 1.00 67.38 107 LYS A C 1
ATOM 839 O O . LYS A 1 107 ? 7.146 12.241 7.750 1.00 67.38 107 LYS A O 1
ATOM 844 N N . SER A 1 108 ? 7.676 11.719 5.632 1.00 61.69 108 SER A N 1
ATOM 845 C CA . SER A 1 108 ? 9.104 12.062 5.759 1.00 61.69 108 SER A CA 1
ATOM 846 C C . SER A 1 108 ? 9.338 13.543 6.097 1.00 61.69 108 SER A C 1
ATOM 848 O O . SER A 1 108 ? 10.305 13.880 6.782 1.00 61.69 108 SER A O 1
ATOM 850 N N . GLN A 1 109 ? 8.453 14.436 5.641 1.00 57.44 109 GLN A N 1
ATOM 851 C CA . GLN A 1 109 ? 8.510 15.868 5.957 1.00 57.44 109 GLN A CA 1
ATOM 852 C C . GLN A 1 109 ? 8.063 16.163 7.395 1.00 57.44 109 GLN A C 1
ATOM 854 O O . GLN A 1 109 ? 8.704 16.962 8.074 1.00 57.44 109 GLN A O 1
ATOM 859 N N . LEU A 1 110 ? 7.030 15.473 7.888 1.00 56.38 110 LEU A N 1
ATOM 860 C CA . LEU A 1 110 ? 6.544 15.619 9.266 1.00 56.38 110 LEU A CA 1
ATOM 861 C C . LEU A 1 110 ? 7.572 15.148 10.307 1.00 56.38 110 LEU A C 1
ATOM 863 O O . LEU A 1 110 ? 7.687 15.754 11.367 1.00 56.38 110 LEU A O 1
ATOM 867 N N . THR A 1 111 ? 8.377 14.125 10.002 1.00 54.56 111 THR A N 1
ATOM 868 C CA . THR A 1 111 ? 9.421 13.630 10.920 1.00 54.56 111 THR A CA 1
ATOM 869 C C . THR A 1 111 ? 10.680 14.500 10.961 1.00 54.56 111 THR A C 1
ATOM 871 O O . THR A 1 111 ? 11.483 14.354 11.875 1.00 54.56 111 THR A O 1
ATOM 874 N N . LYS A 1 112 ? 10.887 15.390 9.980 1.00 52.97 112 LYS A N 1
ATOM 875 C CA . LYS A 1 112 ? 12.068 16.274 9.909 1.00 52.97 112 LYS A CA 1
ATOM 876 C C . LYS A 1 112 ? 11.853 17.652 10.550 1.00 52.97 112 LYS A C 1
ATOM 878 O O . LYS A 1 112 ? 12.812 18.406 10.658 1.00 52.97 112 LYS A O 1
ATOM 883 N N . GLY A 1 113 ? 10.626 17.981 10.960 1.00 45.12 113 GLY A N 1
ATOM 884 C CA . GLY A 1 113 ? 10.259 19.281 11.540 1.00 45.12 113 GLY A CA 1
ATOM 885 C C . GLY A 1 113 ? 10.188 19.329 13.071 1.00 45.12 113 GLY A C 1
ATOM 886 O O . GLY A 1 113 ? 9.705 20.320 13.605 1.00 45.12 113 GLY A O 1
ATOM 887 N N . GLY A 1 114 ? 10.613 18.274 13.773 1.00 42.91 114 GLY A N 1
ATOM 888 C CA . GLY A 1 114 ? 10.604 18.211 15.237 1.00 42.91 114 GLY A CA 1
ATOM 889 C C . GLY A 1 114 ? 12.007 18.317 15.829 1.00 42.91 114 GLY A C 1
ATOM 890 O O . GLY A 1 114 ? 12.648 17.293 16.054 1.00 42.91 114 GLY A O 1
ATOM 891 N N . THR A 1 115 ? 12.454 19.546 16.085 1.00 40.12 115 THR A N 1
ATOM 892 C CA . THR A 1 115 ? 13.484 19.892 17.083 1.00 40.12 115 THR A CA 1
ATOM 893 C C . THR A 1 115 ? 12.919 20.956 17.996 1.00 40.12 115 THR A C 1
ATOM 895 O O . THR A 1 115 ? 12.357 21.921 17.429 1.00 40.12 115 THR A O 1
#

Foldseek 3Di:
DDQPQLQQKKWAQDDVRDIDIDNHVLVVLVVQVPPPDGTPWMWGAANPPSDTDTLQQWKKKAAQQAQGPVSLRIGIHNDPVVNVVVCVVRVIDIDRSVCSVVSSVVVVVVVVPDD

Radius of gyration: 13.59 Å; chains: 1; bounding box: 31×34×32 Å

pLDDT: mean 89.89, std 12.56, range [40.12, 98.5]

Secondary structure (DSSP, 8-state):
---S-GGG-EEEEETTTEEEEESSHHHHHHHHTTSSSS-SSEEEE-TTT--EEETTTPEEEE-TT---TTS--EEEESSHHHHHHHHHHTT-EEE-GGGHHHHHHHHHHHTTS--